Protein AF-A0A0L0F203-F1 (afdb_monomer)

Solvent-accessible surface area (backbone atoms only — not comparable to full-atom values): 5522 Å² total; per-residue (Å²): 132,85,61,78,83,68,39,42,44,80,52,50,70,40,83,79,77,73,47,58,69,58,23,51,74,40,30,73,28,28,32,42,33,40,28,45,29,66,38,57,59,68,60,67,36,57,50,52,23,77,48,36,36,38,36,35,46,26,65,40,54,43,41,52,70,58,69,52,58,63,69,42,85,67,40,39,36,37,48,52,74,88,59,74,51,63,65,54,80,77,47,52,79,29,49,56,66,79,125

Radius of gyration: 12.55 Å; Cα contacts (8 Å, |Δi|>4): 192; chains: 1; bounding box: 26×34×23 Å

Secondary structure (DSSP, 8-state):
---TTSSEEE-TTS-----HHHHHHTTT-SEEE-TTS--SS--GGGGG-TT--EEE-TTS---B--HHHHT-TT-EEE--TT---B--HHHHTTEES--

Sequence (99 aa):
NIDKSVGLLNLSRNHVKLDKAQCNALSHVHTLILDVNHLKEFPAELACMSSLEVLNVSDNRLTQVPESLLQVTNLTVGARRGVYIELTLVGLSKFCGIV

InterPro domains:
  IPR001611 Leucine-rich repeat [PF00560] (51-69)
  IPR001611 Leucine-rich repeat [PS51450] (51-72)
  IPR003591 Leucine-rich repeat, typical subtype [SM00369] (26-48)
  IPR003591 Leucine-rich repeat, typical subtype [SM00369] (49-72)
  IPR032675 Leucine-rich repeat domain superfamily [G3DSA:3.80.10.10] (2-89)

Organism: NCBI:txid667725

Mean predicted aligned error: 6.67 Å

Nearest PDB structures (foldseek):
  7sd1-assembly2_B  TM=7.428E-01  e=6.058E-03  Homo sapiens
  7d2s-assembly1_A  TM=8.307E-01  e=2.771E-02  Homo sapiens
  5zsu-assembly1_A  TM=7.762E-01  e=4.508E-02  Homo sapiens
  4u06-assembly1_A  TM=7.905E-01  e=7.792E-02  Leptospira interrogans serovar Copenhageni str. Fiocruz L1-130
  8b41-assembly1_B  TM=6.995E-01  e=1.431E-01  Mus musculus

Structure (mmCIF, N/CA/C/O backbone):
data_AF-A0A0L0F203-F1
#
_entry.id   AF-A0A0L0F203-F1
#
loop_
_atom_site.group_PDB
_atom_site.id
_atom_site.type_symbol
_atom_site.label_atom_id
_atom_site.label_alt_id
_atom_site.label_comp_id
_atom_site.label_asym_id
_atom_site.label_entity_id
_atom_site.label_seq_id
_atom_site.pdbx_PDB_ins_code
_atom_site.Cartn_x
_atom_site.Cartn_y
_atom_site.Cartn_z
_atom_site.occupancy
_atom_site.B_iso_or_equiv
_atom_site.auth_seq_id
_atom_site.auth_comp_id
_atom_site.auth_asym_id
_atom_site.auth_atom_id
_atom_site.pdbx_PDB_model_num
ATOM 1 N N . ASN A 1 1 ? 5.539 15.501 -12.985 1.00 34.41 1 ASN A N 1
ATOM 2 C CA . ASN A 1 1 ? 4.466 16.460 -12.669 1.00 34.41 1 ASN A CA 1
ATOM 3 C C . ASN A 1 1 ? 3.644 15.833 -11.553 1.00 34.41 1 ASN A C 1
ATOM 5 O O . ASN A 1 1 ? 2.903 14.904 -11.833 1.00 34.41 1 ASN A O 1
ATOM 9 N N . ILE A 1 2 ? 3.910 16.183 -10.290 1.00 43.31 2 ILE A N 1
ATOM 10 C CA . ILE A 1 2 ? 3.130 15.660 -9.156 1.00 43.31 2 ILE A CA 1
ATOM 11 C C . ILE A 1 2 ? 1.858 16.492 -9.151 1.00 43.31 2 ILE A C 1
ATOM 13 O O . ILE A 1 2 ? 1.905 17.670 -8.801 1.00 43.31 2 ILE A O 1
ATOM 17 N N . ASP A 1 3 ? 0.771 15.919 -9.649 1.00 44.94 3 ASP A N 1
ATOM 18 C CA . ASP A 1 3 ? -0.509 16.603 -9.726 1.00 44.94 3 ASP A CA 1
ATOM 19 C C . ASP A 1 3 ? -1.076 16.756 -8.307 1.00 44.94 3 ASP A C 1
ATOM 21 O O . ASP A 1 3 ? -1.759 15.885 -7.781 1.00 44.94 3 ASP A O 1
ATOM 25 N N . LYS A 1 4 ? -0.704 17.852 -7.638 1.00 51.97 4 LYS A N 1
ATOM 26 C CA . LYS A 1 4 ? -1.135 18.204 -6.275 1.00 51.97 4 LYS A CA 1
ATOM 27 C C . LYS A 1 4 ? -2.604 18.651 -6.219 1.00 51.97 4 LYS A C 1
ATOM 29 O O . LYS A 1 4 ? -3.016 19.211 -5.206 1.00 51.97 4 LYS A O 1
ATOM 34 N N . SER A 1 5 ? -3.372 18.492 -7.297 1.00 51.25 5 SER A N 1
ATOM 35 C CA . SER A 1 5 ? -4.656 19.175 -7.436 1.00 51.25 5 SER A CA 1
ATOM 36 C C . SER A 1 5 ? -5.798 18.545 -6.637 1.00 51.25 5 SER A C 1
ATOM 38 O O . SER A 1 5 ? -6.694 19.288 -6.257 1.00 51.25 5 SER A O 1
ATOM 40 N N . VAL A 1 6 ? -5.771 17.255 -6.275 1.00 62.09 6 VAL A N 1
ATOM 41 C CA . VAL A 1 6 ? -6.812 16.655 -5.409 1.00 62.09 6 VAL A CA 1
ATOM 42 C C . VAL A 1 6 ? -6.287 15.409 -4.689 1.00 62.09 6 VAL A C 1
ATOM 44 O O . VAL A 1 6 ? -6.485 14.310 -5.184 1.00 62.09 6 VAL A O 1
ATOM 47 N N . GLY A 1 7 ? -5.585 15.538 -3.554 1.00 83.00 7 GLY A N 1
ATOM 48 C CA . GLY A 1 7 ? -5.257 14.403 -2.664 1.00 83.00 7 GLY A CA 1
ATOM 49 C C . GLY A 1 7 ? -4.654 13.148 -3.328 1.00 83.00 7 GLY A C 1
ATOM 50 O O . GLY A 1 7 ? -4.693 12.077 -2.732 1.00 83.00 7 GLY A O 1
ATOM 51 N N . LEU A 1 8 ? -4.138 13.244 -4.554 1.00 88.19 8 LEU A N 1
ATOM 52 C CA . LEU A 1 8 ? -3.713 12.121 -5.375 1.00 88.19 8 LEU A CA 1
ATOM 53 C C . LEU A 1 8 ? -2.198 12.130 -5.424 1.00 88.19 8 LEU A C 1
ATOM 55 O O . LEU A 1 8 ? -1.573 13.129 -5.776 1.00 88.19 8 LEU A O 1
ATOM 59 N N . LEU A 1 9 ? -1.603 10.991 -5.104 1.00 89.94 9 LEU A N 1
ATOM 60 C CA . LEU A 1 9 ? -0.176 10.786 -5.213 1.00 89.94 9 LEU A CA 1
ATOM 61 C C . LEU A 1 9 ? 0.094 9.572 -6.093 1.00 89.94 9 LEU A C 1
ATOM 63 O O . LEU A 1 9 ? -0.281 8.447 -5.768 1.00 89.94 9 LEU A O 1
ATOM 67 N N . ASN A 1 10 ? 0.776 9.807 -7.210 1.00 89.75 10 ASN A N 1
ATOM 68 C CA . ASN A 1 10 ? 1.225 8.748 -8.100 1.00 89.75 10 ASN A CA 1
ATOM 69 C C . ASN A 1 10 ? 2.724 8.508 -7.912 1.00 89.75 10 ASN A C 1
ATOM 71 O O . ASN A 1 10 ? 3.539 9.377 -8.219 1.00 89.75 10 ASN A O 1
ATOM 75 N N . LEU A 1 11 ? 3.062 7.321 -7.411 1.00 88.88 11 LEU A N 1
ATOM 76 C CA . LEU A 1 11 ? 4.424 6.810 -7.282 1.00 88.88 11 LEU A CA 1
ATOM 77 C C . LEU A 1 11 ? 4.614 5.526 -8.107 1.00 88.88 11 LEU A C 1
ATOM 79 O O . LEU A 1 11 ? 5.481 4.716 -7.784 1.00 88.88 11 LEU A O 1
ATOM 83 N N . SER A 1 12 ? 3.831 5.318 -9.166 1.00 89.19 12 SER A N 1
ATOM 84 C CA . SER A 1 12 ? 3.983 4.169 -10.067 1.00 89.19 12 SER A CA 1
ATOM 85 C C . SER A 1 12 ? 5.391 4.080 -10.660 1.00 89.19 12 SER A C 1
ATOM 87 O O . SER A 1 12 ? 6.058 5.100 -10.859 1.00 89.19 12 SER A O 1
ATOM 89 N N . ARG A 1 13 ? 5.840 2.857 -10.971 1.00 86.81 13 ARG A N 1
ATOM 90 C CA . ARG A 1 13 ? 7.124 2.593 -11.655 1.00 86.81 13 ARG A CA 1
ATOM 91 C C . ARG A 1 13 ? 8.351 3.153 -10.921 1.00 86.81 13 ARG A C 1
ATOM 93 O O . ARG A 1 13 ? 9.298 3.613 -11.557 1.00 86.81 13 ARG A O 1
ATOM 100 N N . ASN A 1 14 ? 8.336 3.111 -9.592 1.00 85.44 14 ASN A N 1
ATOM 101 C CA . ASN A 1 14 ? 9.452 3.519 -8.744 1.00 85.44 14 ASN A CA 1
ATOM 102 C C . ASN A 1 14 ? 10.001 2.322 -7.937 1.00 85.44 14 ASN A C 1
ATOM 104 O O . ASN A 1 14 ? 9.577 1.177 -8.087 1.00 85.44 14 ASN A O 1
ATOM 108 N N . HIS A 1 15 ? 10.978 2.594 -7.072 1.00 75.12 15 HIS A N 1
ATOM 109 C CA . HIS A 1 15 ? 11.424 1.676 -6.021 1.00 75.12 15 HIS A CA 1
ATOM 110 C C . HIS A 1 15 ? 10.926 2.181 -4.665 1.00 75.12 15 HIS A C 1
ATOM 112 O O . HIS A 1 15 ? 11.716 2.565 -3.801 1.00 75.12 15 HIS A O 1
ATOM 118 N N . VAL A 1 16 ? 9.601 2.268 -4.512 1.00 78.50 16 VAL A N 1
ATOM 119 C CA . VAL A 1 16 ? 8.991 2.870 -3.322 1.00 78.50 16 VAL A CA 1
ATOM 120 C C . VAL A 1 16 ? 9.282 2.026 -2.087 1.00 78.50 16 VAL A C 1
ATOM 122 O O . VAL A 1 16 ? 8.910 0.858 -2.000 1.00 78.50 16 VAL A O 1
ATOM 125 N N . LYS A 1 17 ? 9.899 2.669 -1.099 1.00 79.38 17 LYS A N 1
ATOM 126 C CA . LYS A 1 17 ? 9.963 2.205 0.280 1.00 79.38 17 LYS A CA 1
ATOM 127 C C . LYS A 1 17 ? 9.404 3.328 1.140 1.00 79.38 17 LYS A C 1
ATOM 129 O O . LYS A 1 17 ? 10.012 4.393 1.191 1.00 79.38 17 LYS A O 1
ATOM 134 N N . LEU A 1 18 ? 8.234 3.099 1.729 1.00 80.00 18 LEU A N 1
ATOM 135 C CA . LEU A 1 18 ? 7.585 4.062 2.611 1.00 80.00 18 LEU A CA 1
ATOM 136 C C . LEU A 1 18 ? 7.940 3.741 4.056 1.00 80.00 18 LEU A C 1
ATOM 138 O O . LEU A 1 18 ? 7.752 2.612 4.500 1.00 80.00 18 LEU A O 1
ATOM 142 N N . ASP A 1 19 ? 8.440 4.737 4.776 1.00 86.56 19 ASP A N 1
ATOM 143 C CA . ASP A 1 19 ? 8.564 4.690 6.227 1.00 86.56 19 ASP A CA 1
ATOM 144 C C . ASP A 1 19 ? 7.405 5.430 6.917 1.00 86.56 19 ASP A C 1
ATOM 146 O O . ASP A 1 19 ? 6.541 6.056 6.289 1.00 86.56 19 ASP A O 1
ATOM 150 N N . LYS A 1 20 ? 7.382 5.359 8.251 1.00 85.25 20 LYS A N 1
ATOM 151 C CA . LYS A 1 20 ? 6.328 5.961 9.070 1.00 85.25 20 LYS A CA 1
ATOM 152 C C . LYS A 1 20 ? 6.288 7.486 8.945 1.00 85.25 20 LYS A C 1
ATOM 154 O O . LYS A 1 20 ? 5.206 8.068 8.956 1.00 85.25 20 LYS A O 1
ATOM 159 N N . ALA A 1 21 ? 7.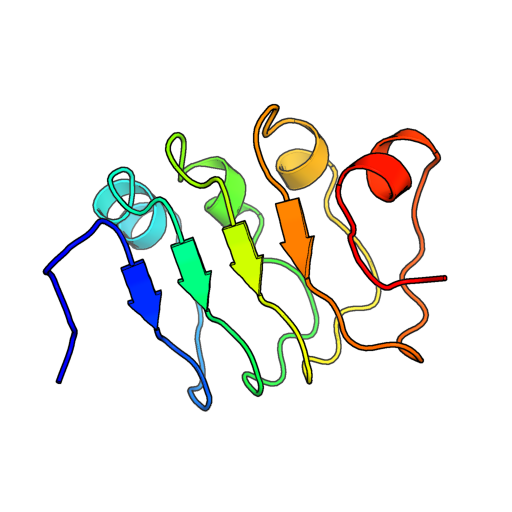444 8.142 8.842 1.00 87.00 21 ALA A N 1
ATOM 160 C CA . ALA A 1 21 ? 7.512 9.597 8.740 1.00 87.00 21 ALA A CA 1
ATOM 161 C C . ALA A 1 21 ? 6.952 10.073 7.393 1.00 87.00 21 ALA A C 1
ATOM 163 O O . ALA A 1 21 ? 6.173 11.026 7.349 1.00 87.00 21 ALA A O 1
ATOM 164 N N . GLN A 1 22 ? 7.281 9.362 6.315 1.00 88.19 22 GLN A N 1
ATOM 165 C CA . GLN A 1 22 ? 6.742 9.597 4.981 1.00 88.19 22 GLN A CA 1
ATOM 166 C C . GLN A 1 22 ? 5.230 9.364 4.949 1.00 88.19 22 GLN A C 1
ATOM 168 O O . GLN A 1 22 ? 4.500 10.234 4.486 1.00 88.19 22 GLN A O 1
ATOM 173 N N . CYS A 1 23 ? 4.731 8.256 5.505 1.00 86.50 23 CYS A N 1
ATOM 174 C CA . CYS A 1 23 ? 3.289 7.994 5.557 1.00 86.50 23 CYS A CA 1
ATOM 175 C C . CYS A 1 23 ? 2.532 9.067 6.356 1.00 86.50 23 CYS A C 1
ATOM 177 O O . CYS A 1 23 ? 1.484 9.534 5.917 1.00 86.50 23 CYS A O 1
ATOM 179 N N . ASN A 1 24 ? 3.093 9.536 7.476 1.00 86.56 24 ASN A N 1
ATOM 180 C CA . ASN A 1 24 ? 2.514 10.638 8.250 1.00 86.56 24 ASN A CA 1
ATOM 181 C C . ASN A 1 24 ? 2.464 11.953 7.458 1.00 86.56 24 ASN A C 1
ATOM 183 O O . ASN A 1 24 ? 1.459 12.665 7.503 1.00 86.56 24 ASN A O 1
ATOM 187 N N . ALA A 1 25 ? 3.524 12.277 6.712 1.00 86.00 25 ALA A N 1
ATOM 188 C CA . ALA A 1 25 ? 3.556 13.464 5.856 1.00 86.00 25 ALA A CA 1
ATOM 189 C C . ALA A 1 25 ? 2.512 13.395 4.724 1.00 86.00 25 ALA A C 1
ATOM 191 O O . ALA A 1 25 ? 2.023 14.425 4.258 1.00 86.00 25 ALA A O 1
ATOM 192 N N . LEU A 1 26 ? 2.136 12.182 4.317 1.00 87.25 26 LEU A N 1
ATOM 193 C CA . LEU A 1 26 ? 1.139 11.895 3.288 1.00 87.25 26 LEU A CA 1
ATOM 194 C C . LEU A 1 26 ? -0.268 11.640 3.855 1.00 87.25 26 LEU A C 1
ATOM 196 O O . LEU A 1 26 ? -1.146 11.188 3.129 1.00 87.25 26 LEU A O 1
ATOM 200 N N . SER A 1 27 ? -0.524 11.974 5.122 1.00 85.81 27 SER A N 1
ATOM 201 C CA . SER A 1 27 ? -1.832 11.797 5.781 1.00 85.81 27 SER A CA 1
ATOM 202 C C . SER A 1 27 ? -3.001 12.533 5.109 1.00 85.81 27 SER A C 1
ATOM 204 O O . SER A 1 27 ? -4.154 12.202 5.367 1.00 85.81 27 SER A O 1
ATOM 206 N N . HIS A 1 28 ? -2.722 13.495 4.227 1.00 86.31 28 HIS A N 1
ATOM 207 C CA . HIS A 1 28 ? -3.702 14.235 3.425 1.00 86.31 28 HIS A CA 1
ATOM 208 C C . HIS A 1 28 ? -4.029 13.573 2.069 1.00 86.31 28 HIS A C 1
ATOM 210 O O . HIS A 1 28 ? -4.894 14.053 1.333 1.00 86.31 28 HIS A O 1
ATOM 216 N N . VAL A 1 29 ? -3.314 12.508 1.696 1.00 89.81 29 VAL A N 1
ATOM 217 C CA . VAL A 1 29 ? -3.507 11.791 0.429 1.00 89.81 29 VAL A CA 1
ATOM 218 C C . VAL A 1 29 ? -4.726 10.877 0.541 1.00 89.81 29 VAL A C 1
ATOM 220 O O . VAL A 1 29 ? -4.805 10.054 1.447 1.00 89.81 29 VAL A O 1
ATOM 223 N N . HIS A 1 30 ? -5.640 11.011 -0.416 1.00 89.94 30 HIS A N 1
ATOM 224 C CA . HIS A 1 30 ? -6.852 10.209 -0.568 1.00 89.94 30 HIS A CA 1
ATOM 225 C C . HIS A 1 30 ? -6.672 9.082 -1.585 1.00 89.94 30 HIS A C 1
ATOM 227 O O . HIS A 1 30 ? -7.227 8.002 -1.418 1.00 89.94 30 HIS A O 1
ATOM 233 N N . THR A 1 31 ? -5.876 9.304 -2.634 1.00 89.69 31 THR A N 1
ATOM 234 C CA . THR A 1 31 ? -5.593 8.294 -3.661 1.00 89.69 31 THR A CA 1
ATOM 235 C C . THR A 1 31 ? -4.093 8.091 -3.803 1.00 89.69 31 THR A C 1
ATOM 237 O O . THR A 1 31 ? -3.373 9.019 -4.163 1.00 89.69 31 THR A O 1
ATOM 240 N N . LEU A 1 32 ? -3.617 6.872 -3.568 1.00 90.38 32 LEU A N 1
ATOM 241 C CA . LEU A 1 32 ? -2.220 6.487 -3.725 1.00 90.38 32 LEU A CA 1
ATOM 242 C C . LEU A 1 32 ? -2.081 5.435 -4.827 1.00 90.38 32 LEU A C 1
ATOM 244 O O . LEU A 1 32 ? -2.675 4.359 -4.770 1.00 90.38 32 LEU A O 1
ATOM 248 N N . ILE A 1 33 ? -1.259 5.738 -5.828 1.00 90.19 33 ILE A N 1
ATOM 249 C CA . ILE A 1 33 ? -0.989 4.852 -6.959 1.00 90.19 33 ILE A CA 1
ATOM 250 C C . ILE A 1 33 ? 0.445 4.322 -6.843 1.00 90.19 33 ILE A C 1
ATOM 252 O O . ILE A 1 33 ? 1.403 5.082 -6.979 1.00 90.19 33 ILE A O 1
ATOM 256 N N . LEU A 1 34 ? 0.585 3.024 -6.563 1.00 89.88 34 LEU A N 1
ATOM 257 C CA . LEU A 1 34 ? 1.845 2.290 -6.385 1.00 89.88 34 LEU A CA 1
ATOM 258 C C . LEU A 1 34 ? 2.013 1.162 -7.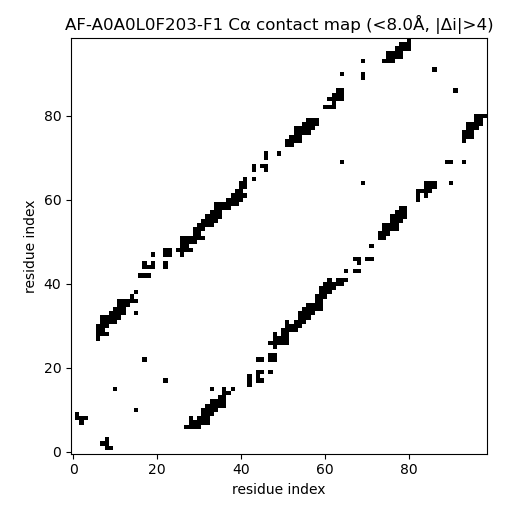414 1.00 89.88 34 LEU A C 1
ATOM 260 O O . LEU A 1 34 ? 2.746 0.202 -7.156 1.00 89.88 34 LEU A O 1
ATOM 264 N N . ASP A 1 35 ? 1.358 1.221 -8.570 1.00 88.88 35 ASP A N 1
ATOM 265 C CA . ASP A 1 35 ? 1.480 0.147 -9.549 1.00 88.88 35 ASP A CA 1
ATOM 266 C C . ASP A 1 35 ? 2.910 0.015 -10.098 1.00 88.88 35 ASP A C 1
ATOM 268 O O . ASP A 1 35 ? 3.679 0.979 -10.159 1.00 88.88 35 ASP A O 1
ATOM 272 N N . VAL A 1 36 ? 3.291 -1.211 -10.463 1.00 88.69 36 VAL A N 1
ATOM 273 C CA . VAL A 1 36 ? 4.601 -1.510 -11.073 1.00 88.69 36 VAL A CA 1
ATOM 274 C C . VAL A 1 36 ? 5.791 -1.099 -10.173 1.00 88.69 36 VAL A C 1
ATOM 276 O O . VAL A 1 36 ? 6.802 -0.598 -10.654 1.00 88.69 36 VAL A O 1
ATOM 279 N N . ASN A 1 37 ? 5.701 -1.302 -8.852 1.00 87.38 37 ASN A N 1
ATOM 280 C CA . ASN A 1 37 ? 6.787 -1.001 -7.895 1.00 87.38 37 ASN A CA 1
ATOM 281 C C . ASN A 1 37 ? 7.544 -2.245 -7.386 1.00 87.38 37 ASN A C 1
ATOM 283 O O . ASN A 1 37 ? 8.434 -2.142 -6.544 1.00 87.38 37 ASN A O 1
ATOM 287 N N . HIS A 1 38 ? 7.202 -3.440 -7.880 1.00 86.81 38 HIS A N 1
ATOM 288 C CA . HIS A 1 38 ? 7.771 -4.720 -7.435 1.00 86.81 38 HIS A CA 1
ATOM 289 C C . HIS A 1 38 ? 7.670 -4.981 -5.918 1.00 86.81 38 HIS A C 1
ATOM 291 O O . HIS A 1 38 ? 8.458 -5.763 -5.378 1.00 86.81 38 HIS A O 1
ATOM 297 N N . LEU A 1 39 ? 6.694 -4.371 -5.238 1.00 84.81 39 LEU A N 1
ATOM 298 C CA . LEU A 1 39 ? 6.463 -4.567 -3.806 1.00 84.81 39 LEU A CA 1
ATOM 299 C C . LEU A 1 39 ? 6.183 -6.045 -3.522 1.00 84.81 39 LEU A C 1
ATOM 301 O O . LEU A 1 39 ? 5.334 -6.647 -4.178 1.00 84.81 39 LEU A O 1
ATOM 305 N N . LYS A 1 40 ? 6.913 -6.631 -2.570 1.00 84.81 40 LYS A N 1
ATOM 306 C CA . LYS A 1 40 ? 6.723 -8.026 -2.129 1.00 84.81 40 LYS A CA 1
ATOM 307 C C . LYS A 1 40 ? 5.737 -8.142 -0.968 1.00 84.81 40 LYS A C 1
ATOM 309 O O . LYS A 1 40 ? 5.062 -9.154 -0.826 1.00 84.81 40 LYS A O 1
ATOM 314 N N . GLU A 1 41 ? 5.649 -7.082 -0.178 1.00 82.94 41 GLU A N 1
ATOM 315 C CA . GLU A 1 41 ? 4.779 -6.937 0.983 1.00 82.94 41 GLU A CA 1
ATOM 316 C C . GLU A 1 41 ? 4.156 -5.538 0.979 1.00 82.94 41 GLU A C 1
ATOM 318 O O . GLU A 1 41 ? 4.707 -4.607 0.380 1.00 82.94 41 GLU A O 1
ATOM 323 N N . PHE A 1 42 ? 2.991 -5.391 1.609 1.00 82.56 42 PHE A N 1
ATOM 324 C CA . PHE A 1 42 ? 2.439 -4.060 1.833 1.00 82.56 42 PHE A CA 1
ATOM 325 C C . PHE A 1 42 ? 3.226 -3.394 2.969 1.00 82.56 42 PHE A C 1
ATOM 327 O O . PHE A 1 42 ? 3.437 -4.032 4.003 1.00 82.56 42 PHE A O 1
ATOM 334 N N . PRO A 1 43 ? 3.600 -2.113 2.832 1.00 81.50 43 PRO A N 1
ATOM 335 C CA . PRO A 1 43 ? 4.155 -1.356 3.944 1.00 81.50 43 PRO A CA 1
ATOM 336 C C . PRO A 1 43 ? 3.110 -1.243 5.058 1.00 81.50 43 PRO A C 1
ATOM 338 O O . PRO A 1 43 ? 2.015 -0.719 4.831 1.00 81.50 43 PRO A O 1
ATOM 341 N N . ALA A 1 44 ? 3.436 -1.711 6.263 1.00 81.06 44 ALA A N 1
ATOM 342 C CA . ALA A 1 44 ? 2.540 -1.623 7.418 1.00 81.06 44 ALA A CA 1
ATOM 343 C C . ALA A 1 44 ? 2.228 -0.161 7.785 1.00 81.06 44 ALA A C 1
ATOM 345 O O . ALA A 1 44 ? 1.160 0.145 8.316 1.00 81.06 44 ALA A O 1
ATOM 346 N N . GLU A 1 45 ? 3.145 0.739 7.442 1.00 85.56 45 GLU A N 1
ATOM 347 C CA . GLU A 1 45 ? 3.099 2.181 7.641 1.00 85.56 45 GLU A CA 1
ATOM 348 C C . GLU A 1 45 ? 1.989 2.866 6.832 1.00 85.56 45 GLU A C 1
ATOM 350 O O . GLU A 1 45 ? 1.554 3.951 7.218 1.00 85.56 45 GLU A O 1
ATOM 355 N N . LEU A 1 46 ? 1.457 2.228 5.776 1.00 84.00 46 LEU A N 1
ATOM 356 C CA . LEU A 1 46 ? 0.296 2.745 5.035 1.00 84.00 46 LEU A CA 1
ATOM 357 C C . LEU A 1 46 ? -0.932 2.926 5.934 1.00 84.00 46 LEU A C 1
ATOM 359 O O . LEU A 1 46 ? -1.761 3.791 5.665 1.00 84.00 46 LEU A O 1
ATOM 363 N N . ALA A 1 47 ? -1.024 2.175 7.036 1.00 82.56 47 ALA A N 1
ATOM 364 C CA . ALA A 1 47 ? -2.081 2.347 8.027 1.00 82.56 47 ALA A CA 1
ATOM 365 C C . ALA A 1 47 ? -2.060 3.731 8.711 1.00 82.56 47 ALA A C 1
ATOM 367 O O . ALA A 1 47 ? -3.063 4.145 9.285 1.00 82.56 47 ALA A O 1
ATOM 368 N N . CYS A 1 48 ? -0.945 4.472 8.647 1.00 85.19 48 CYS A N 1
ATOM 369 C CA . CYS A 1 48 ? -0.858 5.842 9.159 1.00 85.19 48 CYS A CA 1
ATOM 370 C C . CYS A 1 48 ? -1.479 6.889 8.215 1.00 85.19 48 CYS A C 1
ATOM 372 O O . CYS A 1 48 ? -1.695 8.029 8.625 1.00 85.19 48 CYS A O 1
ATOM 374 N N . MET A 1 49 ? -1.779 6.531 6.963 1.00 87.56 49 MET A N 1
ATOM 375 C CA . MET A 1 49 ? -2.399 7.432 5.989 1.00 87.56 49 MET A CA 1
ATOM 376 C C . MET A 1 49 ? -3.920 7.468 6.193 1.00 87.56 49 MET A C 1
ATOM 378 O O . MET A 1 49 ? -4.680 6.881 5.431 1.00 87.56 49 MET A O 1
ATOM 382 N N . SER A 1 50 ? -4.373 8.148 7.248 1.00 83.88 50 SER A N 1
ATOM 383 C CA . SER A 1 50 ? -5.769 8.124 7.717 1.00 83.88 50 SER A CA 1
ATOM 384 C C . SER A 1 50 ? -6.819 8.606 6.712 1.00 83.88 50 SER A C 1
ATOM 386 O O . SER A 1 50 ? -7.982 8.237 6.842 1.00 83.88 50 SER A O 1
ATOM 388 N N . SER A 1 51 ? -6.431 9.437 5.742 1.00 88.19 51 SER A N 1
ATOM 389 C CA . SER A 1 51 ? -7.342 9.951 4.708 1.00 88.19 51 SER A CA 1
ATOM 390 C C . SER A 1 51 ? -7.335 9.101 3.436 1.00 88.19 51 SER A C 1
ATOM 392 O O . SER A 1 51 ? -8.003 9.461 2.475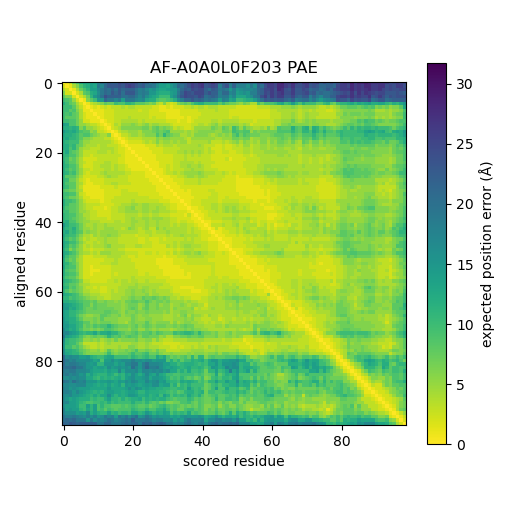 1.00 88.19 51 SER A O 1
ATOM 394 N N . LEU A 1 52 ? -6.566 8.004 3.399 1.00 88.00 52 LEU A N 1
ATOM 395 C CA . LEU A 1 52 ? -6.418 7.178 2.207 1.00 88.00 52 LEU A CA 1
ATOM 396 C C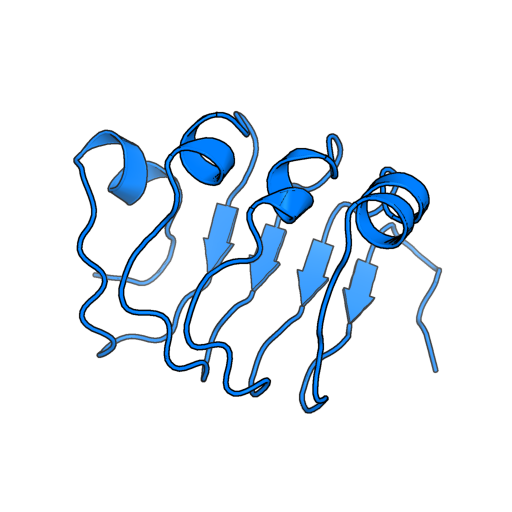 . LEU A 1 52 ? -7.688 6.362 1.948 1.00 88.00 52 LEU A C 1
ATOM 398 O O . LEU A 1 52 ? -8.069 5.501 2.740 1.00 88.00 52 LEU A O 1
ATOM 402 N N . GLU A 1 53 ? -8.296 6.601 0.794 1.00 88.44 53 GLU A N 1
ATOM 403 C CA . GLU A 1 53 ? -9.522 5.945 0.337 1.00 88.44 53 GLU A CA 1
ATOM 404 C C . GLU A 1 53 ? -9.244 4.957 -0.794 1.00 88.44 53 GLU A C 1
ATOM 406 O O . GLU A 1 53 ? -9.870 3.903 -0.86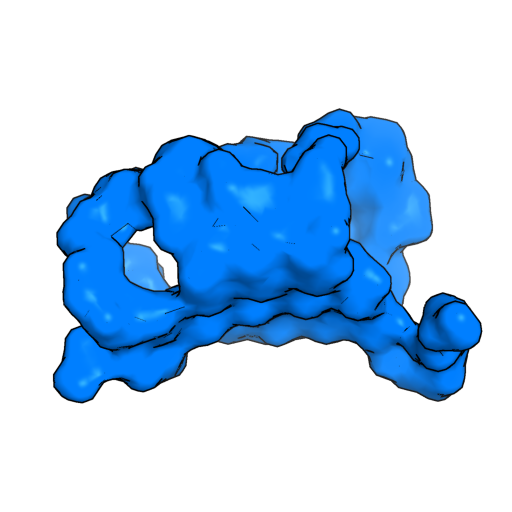8 1.00 88.44 53 GLU A O 1
ATOM 411 N N . VAL A 1 54 ? -8.286 5.264 -1.672 1.00 88.12 54 VAL A N 1
ATOM 412 C CA . VAL A 1 54 ? -7.967 4.442 -2.843 1.00 88.12 54 VAL A CA 1
ATOM 413 C C . VAL A 1 54 ? -6.479 4.127 -2.875 1.00 88.12 54 VAL A C 1
ATOM 415 O O . VAL A 1 54 ? -5.643 5.026 -2.926 1.00 88.12 54 VAL A O 1
ATOM 418 N N . LEU A 1 55 ? -6.142 2.840 -2.912 1.00 89.25 55 LEU A N 1
ATOM 419 C CA . LEU A 1 55 ? -4.777 2.347 -3.064 1.00 89.25 55 LEU A CA 1
ATOM 420 C C . LEU A 1 55 ? -4.684 1.417 -4.273 1.00 89.25 55 LEU A C 1
ATOM 422 O O . LEU A 1 55 ? -5.216 0.312 -4.251 1.00 89.25 55 LEU A O 1
ATOM 426 N N . ASN A 1 56 ? -3.964 1.824 -5.316 1.00 88.69 56 ASN A N 1
ATOM 427 C CA . ASN A 1 56 ? -3.664 0.942 -6.442 1.00 88.69 56 ASN A CA 1
ATOM 428 C C . ASN A 1 56 ? -2.286 0.303 -6.259 1.00 88.69 56 ASN A C 1
ATOM 430 O O . ASN A 1 56 ? -1.274 0.997 -6.276 1.00 88.69 56 ASN A O 1
ATOM 434 N N . VAL A 1 57 ? -2.243 -1.018 -6.125 1.00 87.38 57 VAL A N 1
ATOM 435 C CA . VAL A 1 57 ? -1.010 -1.813 -6.010 1.00 87.38 57 VAL A CA 1
ATOM 436 C C . VAL A 1 57 ? -0.893 -2.851 -7.127 1.00 87.38 57 VAL A C 1
ATOM 438 O O . VAL A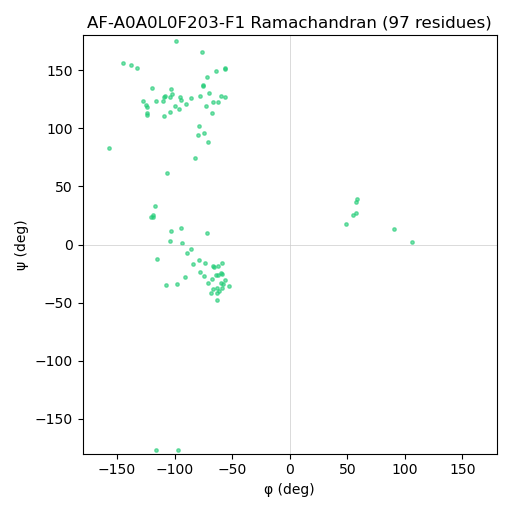 1 57 ? -0.189 -3.853 -6.985 1.00 87.38 57 VAL A O 1
ATOM 441 N N . SER A 1 58 ? -1.562 -2.621 -8.254 1.00 86.00 58 SER A N 1
ATOM 442 C CA . SER A 1 58 ? -1.494 -3.497 -9.426 1.00 86.00 58 SER A CA 1
ATOM 443 C C . SER A 1 58 ? -0.055 -3.694 -9.915 1.00 86.00 58 SER A C 1
ATOM 445 O O . SER A 1 58 ? 0.813 -2.853 -9.710 1.00 86.00 58 SER A O 1
ATOM 447 N N . ASP A 1 59 ? 0.234 -4.835 -10.540 1.00 86.12 59 ASP A N 1
ATOM 448 C CA . ASP A 1 59 ? 1.574 -5.139 -11.074 1.00 86.12 59 ASP A CA 1
ATOM 449 C C . ASP A 1 59 ? 2.718 -5.093 -10.034 1.00 86.12 59 ASP A C 1
ATOM 451 O O . ASP A 1 59 ? 3.890 -4.877 -10.360 1.00 86.12 59 ASP A O 1
ATOM 455 N N . ASN A 1 60 ? 2.387 -5.352 -8.767 1.00 85.19 60 ASN A N 1
ATOM 456 C CA . ASN A 1 60 ? 3.346 -5.696 -7.718 1.00 85.19 60 ASN A CA 1
ATOM 457 C C . ASN A 1 60 ? 3.429 -7.220 -7.512 1.00 85.19 60 ASN A C 1
ATOM 459 O O . ASN A 1 60 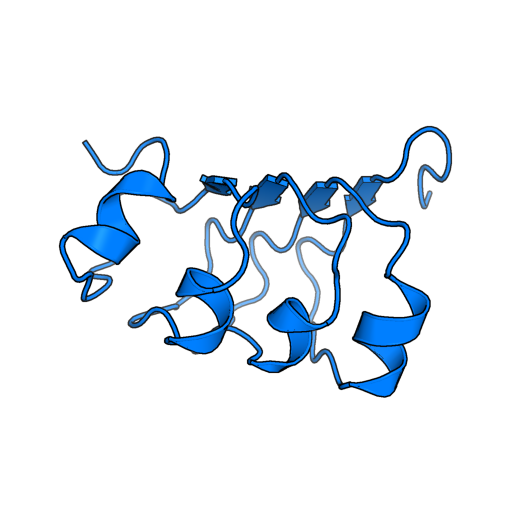? 2.830 -8.002 -8.248 1.00 85.19 60 ASN A O 1
ATOM 463 N N . ARG A 1 61 ? 4.219 -7.658 -6.529 1.00 84.50 61 ARG A N 1
ATOM 464 C CA . ARG A 1 61 ? 4.462 -9.069 -6.177 1.00 84.50 61 ARG A CA 1
ATOM 465 C C . ARG A 1 61 ? 3.960 -9.387 -4.762 1.00 84.50 61 ARG A C 1
ATOM 467 O O . ARG A 1 61 ? 4.580 -10.170 -4.047 1.00 84.50 61 ARG A O 1
ATOM 474 N N . LEU A 1 62 ? 2.883 -8.721 -4.355 1.00 83.06 62 LEU A N 1
ATOM 475 C CA . LEU A 1 62 ? 2.279 -8.824 -3.028 1.00 83.06 62 LEU A CA 1
ATOM 476 C C . LEU A 1 62 ? 1.624 -10.194 -2.868 1.00 83.06 62 LEU A C 1
ATOM 478 O O . LEU A 1 62 ? 0.862 -10.595 -3.732 1.00 83.06 62 LEU A O 1
ATOM 482 N N . THR A 1 63 ? 1.897 -10.910 -1.784 1.00 78.12 63 THR A N 1
ATOM 483 C CA . THR A 1 63 ? 1.332 -12.261 -1.551 1.00 78.12 63 THR A CA 1
ATOM 484 C C . THR A 1 63 ? 0.401 -12.328 -0.345 1.00 78.12 63 THR A C 1
ATOM 486 O O . THR A 1 63 ? -0.336 -13.294 -0.169 1.00 78.12 63 THR A O 1
ATOM 489 N N . GLN A 1 64 ? 0.401 -11.286 0.482 1.00 76.56 64 GLN A N 1
ATOM 490 C CA . GLN A 1 64 ? -0.356 -11.211 1.726 1.00 76.56 64 GLN A CA 1
ATOM 491 C C . GLN A 1 64 ? -0.830 -9.783 1.945 1.00 76.56 64 GLN A C 1
ATOM 493 O O . GLN A 1 64 ? -0.198 -8.853 1.450 1.00 76.56 64 GLN A O 1
ATOM 498 N N . VAL A 1 65 ? -1.904 -9.611 2.715 1.00 75.94 65 VAL A N 1
ATOM 499 C CA . VAL A 1 65 ? -2.358 -8.301 3.203 1.00 75.94 65 VAL A CA 1
ATOM 500 C C . VAL A 1 65 ? -2.095 -8.214 4.700 1.00 75.94 65 VAL A C 1
ATOM 502 O O . VAL A 1 65 ? -2.541 -9.097 5.431 1.00 75.94 65 VAL A O 1
ATOM 505 N N . PRO A 1 66 ? -1.408 -7.170 5.189 1.00 78.00 66 PRO A N 1
ATOM 506 C CA . PRO A 1 66 ? -1.164 -7.019 6.611 1.00 78.00 66 PRO A CA 1
ATOM 507 C C . PRO A 1 66 ? -2.457 -6.629 7.330 1.00 78.00 66 PRO A C 1
ATOM 509 O O . PRO A 1 66 ? -3.249 -5.826 6.828 1.00 78.00 66 PRO A O 1
ATOM 512 N N . GLU A 1 67 ? -2.641 -7.143 8.548 1.00 78.38 67 GLU A N 1
ATOM 513 C CA . GLU A 1 67 ? -3.801 -6.821 9.391 1.00 78.38 67 GLU A CA 1
ATOM 514 C C . GLU A 1 67 ? -3.957 -5.316 9.631 1.00 78.38 67 GLU A C 1
ATOM 516 O O . GLU A 1 67 ? -5.077 -4.820 9.732 1.00 78.38 67 GLU A O 1
ATOM 521 N N . SER A 1 68 ? -2.854 -4.562 9.659 1.00 80.50 68 SER A N 1
ATOM 522 C CA . SER A 1 68 ? -2.889 -3.105 9.811 1.00 80.50 68 SER A CA 1
ATOM 523 C C . SER A 1 68 ? -3.666 -2.411 8.689 1.00 80.50 68 SER A C 1
ATOM 525 O O . SER A 1 68 ? -4.352 -1.425 8.947 1.00 80.50 68 SER A O 1
ATOM 527 N N . LEU A 1 69 ? -3.632 -2.946 7.464 1.00 77.75 69 LEU A N 1
ATOM 528 C CA . LEU A 1 69 ? -4.406 -2.420 6.338 1.00 77.75 69 LEU A CA 1
ATOM 529 C C . LEU A 1 69 ? -5.897 -2.770 6.458 1.00 77.75 69 LEU A C 1
ATOM 531 O O . LEU A 1 69 ? -6.750 -2.038 5.956 1.00 77.75 69 LEU A O 1
ATOM 535 N N . LEU A 1 70 ? -6.225 -3.872 7.146 1.00 76.31 70 LEU A N 1
ATOM 536 C CA . LEU A 1 70 ? -7.610 -4.271 7.418 1.00 76.31 70 LEU A CA 1
ATOM 537 C C . LEU A 1 70 ? -8.309 -3.287 8.368 1.00 76.31 70 LEU A C 1
ATOM 539 O O . LEU A 1 70 ? -9.513 -3.071 8.237 1.00 76.31 70 LEU A O 1
ATOM 543 N N . GLN A 1 71 ? -7.548 -2.647 9.259 1.00 75.88 71 GLN A N 1
ATOM 544 C CA . GLN A 1 71 ? -8.051 -1.657 10.217 1.00 75.88 71 GLN A CA 1
ATOM 545 C C . GLN A 1 71 ? -8.412 -0.307 9.576 1.00 75.88 71 GLN A C 1
ATOM 547 O O . GLN A 1 71 ? -9.118 0.493 10.187 1.00 75.88 71 GLN A O 1
ATOM 552 N N . VAL A 1 72 ? -7.964 -0.034 8.345 1.00 78.81 72 VAL A N 1
ATOM 553 C CA . VAL A 1 72 ? -8.257 1.233 7.655 1.00 78.81 72 VAL A CA 1
ATOM 554 C C . VAL A 1 72 ? -9.665 1.176 7.066 1.00 78.81 72 VAL A C 1
ATOM 556 O O . VAL A 1 72 ? -9.870 0.647 5.975 1.00 78.81 72 VAL A O 1
ATOM 559 N N . THR A 1 73 ? -10.664 1.680 7.788 1.00 72.44 73 THR A N 1
ATOM 560 C CA . THR A 1 73 ? -12.099 1.448 7.528 1.00 72.44 73 THR A CA 1
ATOM 561 C C . THR A 1 73 ? -12.584 1.867 6.140 1.00 72.44 73 THR A C 1
ATOM 563 O O . THR A 1 73 ? -13.417 1.166 5.574 1.00 72.44 73 THR A O 1
ATOM 566 N N . ASN A 1 74 ? -12.024 2.932 5.563 1.00 78.25 74 ASN A N 1
ATOM 567 C CA . ASN A 1 74 ? -12.500 3.519 4.301 1.00 78.25 74 ASN A CA 1
ATOM 568 C C . ASN A 1 74 ? -11.625 3.177 3.080 1.00 78.25 74 ASN A C 1
ATOM 570 O O . ASN A 1 74 ? -11.780 3.781 2.023 1.00 78.25 74 ASN A O 1
ATOM 574 N N . LEU A 1 75 ? -10.700 2.223 3.214 1.00 83.12 75 LEU A N 1
ATOM 575 C CA . LEU A 1 75 ? -9.746 1.897 2.156 1.00 83.12 75 LEU A CA 1
ATOM 576 C C . LEU A 1 75 ? -10.300 0.888 1.142 1.00 83.12 75 LEU A C 1
ATOM 578 O O . LEU A 1 75 ? -10.650 -0.239 1.501 1.00 83.12 75 LEU A O 1
ATOM 582 N N . THR A 1 76 ? -10.248 1.271 -0.130 1.00 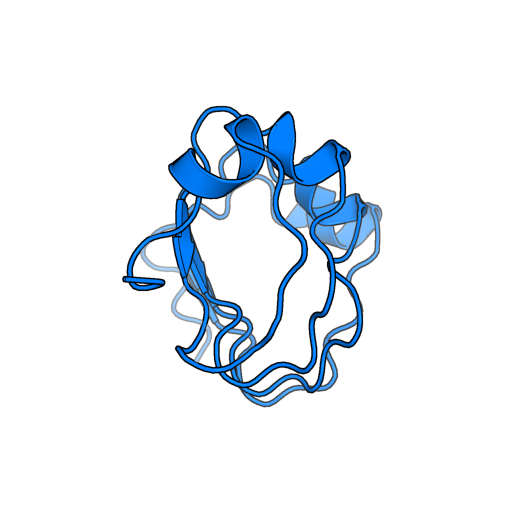84.88 76 THR A N 1
ATOM 583 C CA . THR A 1 76 ? -10.419 0.414 -1.306 1.00 84.88 76 THR A CA 1
ATOM 584 C C . THR A 1 76 ? -9.059 0.138 -1.945 1.00 84.88 76 THR A C 1
ATOM 586 O O . THR A 1 76 ? -8.309 1.055 -2.280 1.00 84.88 76 THR A O 1
ATOM 589 N N . VAL A 1 77 ? -8.737 -1.136 -2.149 1.00 83.44 77 VAL A N 1
ATOM 590 C CA . VAL A 1 77 ? -7.478 -1.612 -2.722 1.00 83.44 77 VAL A CA 1
ATOM 591 C C . VAL A 1 77 ? -7.724 -2.193 -4.113 1.00 83.44 77 VAL A C 1
ATOM 593 O O . VAL A 1 77 ? -8.518 -3.113 -4.304 1.00 83.44 77 VAL A O 1
ATOM 596 N N . GLY A 1 78 ? -7.019 -1.662 -5.106 1.00 83.69 78 GLY A N 1
ATOM 597 C CA . GLY A 1 78 ? -6.951 -2.221 -6.451 1.00 83.69 78 GLY A CA 1
ATOM 598 C C . GLY A 1 78 ? -5.726 -3.119 -6.590 1.00 83.69 78 GLY A C 1
ATOM 599 O O . GLY A 1 78 ? -4.601 -2.670 -6.366 1.00 83.69 78 GLY A O 1
ATOM 600 N N . ALA A 1 79 ? -5.933 -4.375 -6.980 1.00 76.56 79 ALA A N 1
ATOM 601 C CA . ALA A 1 79 ? -4.865 -5.323 -7.285 1.00 76.56 79 ALA A CA 1
ATOM 602 C C . ALA A 1 79 ? -5.147 -6.041 -8.610 1.00 76.56 79 ALA A C 1
ATOM 604 O O . ALA A 1 79 ? -6.298 -6.215 -9.010 1.00 76.56 79 ALA A O 1
ATOM 605 N N . ARG A 1 80 ? -4.087 -6.473 -9.304 1.00 70.06 80 ARG A N 1
ATOM 606 C CA . ARG A 1 80 ? -4.218 -7.174 -10.586 1.00 70.06 80 ARG A CA 1
ATOM 607 C C . ARG A 1 80 ? -4.688 -8.616 -10.379 1.00 70.06 80 ARG A C 1
ATOM 609 O O . ARG A 1 80 ? -4.154 -9.346 -9.545 1.00 70.06 80 ARG A O 1
ATOM 616 N N . ARG A 1 81 ? -5.624 -9.046 -11.229 1.00 59.22 81 ARG A N 1
ATOM 617 C CA . ARG A 1 81 ? -6.100 -10.432 -11.340 1.00 59.22 81 ARG A CA 1
ATOM 618 C C . ARG A 1 81 ? -4.935 -11.393 -11.627 1.00 59.22 81 ARG A C 1
ATOM 620 O O . ARG A 1 81 ? -4.182 -11.178 -12.577 1.00 59.22 81 ARG A O 1
ATOM 627 N N . GLY A 1 82 ? -4.800 -12.448 -10.820 1.00 57.03 82 GLY A N 1
ATOM 628 C CA . GLY A 1 82 ? -3.773 -13.492 -10.979 1.00 57.03 82 GLY A CA 1
ATOM 629 C C . GLY A 1 82 ? -2.618 -13.448 -9.973 1.00 57.03 82 GLY A C 1
ATOM 630 O O . GLY A 1 82 ? -1.717 -14.280 -10.054 1.00 57.03 82 GLY A O 1
ATOM 631 N N . VAL A 1 83 ? -2.638 -12.517 -9.018 1.00 58.06 83 VAL A N 1
ATOM 632 C CA . VAL A 1 83 ? -1.774 -12.582 -7.836 1.00 58.06 83 VAL A CA 1
ATOM 633 C C . VAL A 1 83 ? -2.517 -13.357 -6.746 1.00 58.06 83 VAL A C 1
ATOM 635 O O . VAL A 1 83 ? -3.619 -12.970 -6.360 1.00 58.06 83 VAL A O 1
ATOM 638 N N . TYR A 1 84 ? -1.943 -14.467 -6.274 1.00 58.66 84 TYR A N 1
ATOM 639 C CA . TYR A 1 84 ? -2.480 -15.208 -5.130 1.00 58.66 84 TYR A CA 1
ATOM 640 C C . TYR A 1 84 ? -2.169 -14.418 -3.861 1.00 58.66 84 TYR A C 1
ATOM 642 O O . TYR A 1 84 ? -1.060 -14.489 -3.335 1.00 58.66 84 TYR A O 1
ATOM 650 N N . ILE A 1 85 ? -3.135 -13.617 -3.420 1.00 65.69 85 ILE A N 1
ATOM 651 C CA . ILE A 1 85 ? -3.084 -12.934 -2.133 1.00 65.69 85 ILE A CA 1
ATOM 652 C C . ILE A 1 85 ? -3.932 -13.750 -1.165 1.00 65.69 85 ILE A C 1
ATOM 654 O O . ILE A 1 85 ? -5.130 -13.922 -1.393 1.00 65.69 85 ILE A O 1
ATOM 658 N N . GLU A 1 86 ? -3.327 -14.260 -0.095 1.00 65.50 86 GLU A N 1
ATOM 659 C CA . GLU A 1 86 ? -4.102 -14.869 0.985 1.00 65.50 86 GLU A CA 1
ATOM 660 C C . GLU A 1 86 ? -4.915 -13.773 1.689 1.00 65.50 86 GLU A C 1
ATOM 662 O O . GLU A 1 86 ? -4.362 -12.846 2.287 1.00 65.50 86 GLU A O 1
ATOM 667 N N . LEU A 1 87 ? -6.243 -13.848 1.561 1.00 65.06 87 LEU A N 1
ATOM 668 C CA . LEU A 1 87 ? -7.189 -12.890 2.128 1.00 65.06 87 LEU A CA 1
ATOM 669 C C . LEU A 1 87 ? -8.120 -13.599 3.105 1.00 65.06 87 LEU A C 1
ATOM 671 O O . LEU A 1 87 ? -8.693 -14.644 2.802 1.00 65.06 87 LEU A O 1
ATOM 675 N N . THR A 1 88 ? -8.331 -12.987 4.266 1.00 66.06 88 THR A N 1
ATOM 676 C CA . THR A 1 88 ? -9.458 -13.336 5.135 1.00 66.06 88 THR A CA 1
ATOM 677 C C . THR A 1 88 ? -10.755 -12.743 4.567 1.00 66.06 88 THR A C 1
ATOM 679 O O . THR A 1 88 ? -10.722 -11.842 3.727 1.00 66.06 88 THR A O 1
ATOM 682 N N . LEU A 1 89 ? -11.920 -13.196 5.049 1.00 62.84 89 LEU A N 1
ATOM 683 C CA . LEU A 1 89 ? -13.231 -12.640 4.661 1.00 62.84 89 LEU A CA 1
ATOM 684 C C . LEU A 1 89 ? -13.308 -11.110 4.826 1.00 62.84 89 LEU A C 1
ATOM 686 O O . LEU A 1 89 ? -13.902 -10.430 3.994 1.00 62.84 89 LEU A O 1
ATOM 690 N N . VAL A 1 90 ? -12.661 -10.568 5.864 1.00 66.62 90 VAL A N 1
ATOM 691 C CA . VAL A 1 90 ? -12.555 -9.118 6.114 1.00 66.62 90 VAL A CA 1
ATOM 692 C C . VAL A 1 90 ? -11.637 -8.435 5.095 1.00 66.62 90 VAL A C 1
ATOM 694 O O . VAL A 1 90 ? -11.881 -7.295 4.715 1.00 66.62 90 VAL A O 1
ATOM 697 N N . GLY A 1 91 ? -10.600 -9.128 4.623 1.00 67.50 91 GLY A N 1
ATOM 698 C CA . GLY A 1 91 ? -9.726 -8.640 3.558 1.00 67.50 91 GLY A CA 1
ATOM 699 C C . GLY A 1 91 ? -10.436 -8.522 2.216 1.00 67.50 91 GLY A C 1
ATOM 700 O O . GLY A 1 91 ? -10.220 -7.538 1.521 1.00 67.50 91 GLY A O 1
ATOM 701 N N . LEU A 1 92 ? -11.326 -9.459 1.875 1.00 68.88 92 LEU A N 1
ATOM 702 C CA . LEU A 1 92 ? -12.024 -9.473 0.582 1.00 68.88 92 LEU A CA 1
ATOM 703 C C . LEU A 1 92 ? -12.851 -8.207 0.318 1.00 68.88 92 LEU A C 1
ATOM 705 O O . LEU A 1 92 ? -12.862 -7.728 -0.812 1.00 68.88 92 LEU A O 1
ATOM 709 N N . SER A 1 93 ? -13.500 -7.632 1.337 1.00 75.25 93 SER A N 1
ATOM 710 C CA . SER A 1 93 ? -14.346 -6.439 1.163 1.00 75.25 93 SER A CA 1
ATOM 711 C C . SER A 1 93 ? -13.567 -5.184 0.765 1.00 75.25 93 SER A C 1
ATOM 713 O O . SER A 1 93 ? -14.160 -4.243 0.241 1.00 75.25 93 SER A O 1
ATOM 715 N N . LYS A 1 94 ? -12.246 -5.167 0.979 1.00 75.44 94 LYS A N 1
ATOM 716 C CA . LYS A 1 94 ? -11.386 -4.045 0.595 1.00 75.44 94 LYS A CA 1
ATOM 717 C C . LYS A 1 94 ? -10.935 -4.102 -0.856 1.00 75.44 94 LYS A C 1
ATOM 719 O O . LYS A 1 94 ? -10.472 -3.084 -1.353 1.00 75.44 94 LYS A O 1
ATOM 724 N N . PHE A 1 95 ? -11.036 -5.240 -1.543 1.00 74.44 95 PHE A N 1
ATOM 725 C CA . PHE A 1 95 ? -10.496 -5.376 -2.895 1.00 74.44 95 PHE A CA 1
ATOM 726 C C . PHE A 1 95 ? -11.576 -5.285 -3.969 1.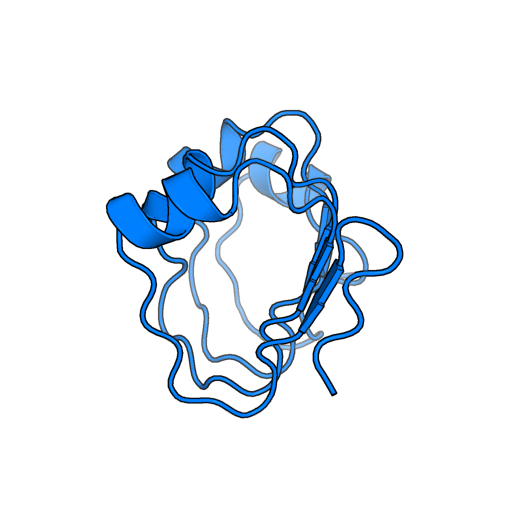00 74.44 95 PHE A C 1
ATOM 728 O O . PHE A 1 95 ? -12.558 -6.022 -3.955 1.00 74.44 95 PHE A O 1
ATOM 735 N N . CYS A 1 96 ? -11.345 -4.428 -4.961 1.00 68.00 96 CYS A N 1
ATOM 736 C CA . CYS A 1 96 ? -12.155 -4.369 -6.175 1.00 68.00 96 CYS A CA 1
ATOM 737 C C . CYS A 1 96 ? -11.403 -5.050 -7.333 1.00 68.00 96 CYS A C 1
ATOM 739 O O . CYS A 1 96 ? -10.213 -4.803 -7.527 1.00 68.00 96 CYS A O 1
ATOM 741 N N . GLY A 1 97 ? -12.086 -5.908 -8.105 1.00 56.00 97 GLY A N 1
ATOM 742 C CA . GLY A 1 97 ? -11.532 -6.524 -9.323 1.00 56.00 97 GLY A CA 1
ATOM 743 C C . GLY A 1 97 ? -10.813 -7.875 -9.161 1.00 56.00 97 GLY A C 1
ATOM 744 O O . GLY A 1 97 ? -10.148 -8.310 -10.099 1.00 56.00 97 GLY A O 1
ATOM 745 N N . ILE A 1 98 ? -10.951 -8.554 -8.011 1.00 54.44 98 ILE A N 1
ATOM 746 C CA . ILE A 1 98 ? -10.398 -9.911 -7.775 1.00 54.44 98 ILE A CA 1
ATOM 747 C C . ILE A 1 98 ? -11.337 -11.047 -8.262 1.00 54.44 98 ILE A C 1
ATOM 749 O O . ILE A 1 98 ? -10.949 -12.213 -8.258 1.00 54.44 98 ILE A O 1
ATOM 753 N N . VAL A 1 99 ? -12.538 -10.731 -8.760 1.00 43.25 99 VAL A N 1
ATOM 754 C CA . VAL A 1 99 ? -13.519 -11.707 -9.295 1.00 43.25 99 VAL A CA 1
ATOM 755 C C . VAL A 1 99 ? -13.155 -12.214 -10.700 1.00 43.25 99 VAL A C 1
ATOM 757 O O . VAL A 1 99 ? -12.746 -11.407 -11.561 1.00 43.25 99 VAL A O 1
#

Foldseek 3Di:
DQCPPALAGEPEQELDDDDLVNLLVSLSRQEYEHENNQDQADDLSVLNNLNHQEYEHENHNYAEHDVSVLPNVRAAYEYDAPRNYDDDPSRVVRYDPND

pLDDT: mean 78.03, std 12.49, range [34.41, 90.38]